Protein AF-A0A0G1N230-F1 (afdb_monomer)

Structure (mmCIF, N/CA/C/O backbone):
data_AF-A0A0G1N230-F1
#
_entry.id   AF-A0A0G1N230-F1
#
loop_
_atom_site.group_PDB
_atom_site.id
_atom_site.type_symbol
_atom_site.label_atom_id
_atom_site.label_alt_id
_atom_site.label_comp_id
_atom_site.label_asym_id
_atom_site.label_entity_id
_atom_site.label_seq_id
_atom_site.pdbx_PDB_ins_code
_atom_site.Cartn_x
_atom_site.Cartn_y
_atom_site.Cartn_z
_atom_site.occupancy
_atom_site.B_iso_or_equiv
_atom_site.auth_seq_id
_atom_site.auth_comp_id
_atom_site.auth_asym_id
_atom_site.auth_atom_id
_atom_site.pdbx_PDB_model_num
ATOM 1 N N . MET A 1 1 ? 18.240 16.281 0.373 1.00 45.97 1 MET A N 1
ATOM 2 C CA . MET A 1 1 ? 17.097 16.098 -0.535 1.00 45.97 1 MET A CA 1
ATOM 3 C C . MET A 1 1 ? 16.966 14.607 -0.710 1.00 45.97 1 MET A C 1
ATOM 5 O O . MET A 1 1 ? 17.907 14.016 -1.225 1.00 45.97 1 MET A O 1
ATOM 9 N N . SER A 1 2 ? 15.924 14.008 -0.139 1.00 57.50 2 SER A N 1
ATOM 10 C CA . SER A 1 2 ? 15.584 12.623 -0.450 1.00 57.50 2 SER A CA 1
ATOM 11 C C . SER A 1 2 ? 15.072 12.560 -1.887 1.00 57.50 2 SER A C 1
ATOM 13 O O . SER A 1 2 ? 14.514 13.534 -2.394 1.00 57.50 2 SER A O 1
ATOM 15 N N . THR A 1 3 ? 15.337 11.457 -2.575 1.00 79.00 3 THR A N 1
ATOM 16 C CA . THR A 1 3 ? 14.743 11.220 -3.898 1.00 79.00 3 THR A CA 1
ATOM 17 C C . THR A 1 3 ? 13.280 10.821 -3.735 1.00 79.00 3 THR A C 1
ATOM 19 O O . THR A 1 3 ? 12.911 10.209 -2.734 1.00 79.00 3 THR A O 1
ATOM 22 N N . LEU A 1 4 ? 12.442 11.079 -4.740 1.00 78.94 4 LEU A N 1
ATOM 23 C CA . LEU A 1 4 ? 11.033 10.674 -4.696 1.00 78.94 4 LEU A CA 1
ATOM 24 C C . LEU A 1 4 ? 10.862 9.159 -4.451 1.00 78.94 4 LEU A C 1
ATOM 26 O O . LEU A 1 4 ? 9.928 8.732 -3.783 1.00 78.94 4 LEU A O 1
ATOM 30 N N . LEU A 1 5 ? 11.805 8.328 -4.909 1.00 80.75 5 LEU A N 1
ATOM 31 C CA . LEU A 1 5 ? 11.820 6.894 -4.607 1.00 80.75 5 LEU A CA 1
ATOM 32 C C . LEU A 1 5 ? 12.062 6.599 -3.114 1.00 80.75 5 LEU A C 1
ATOM 34 O O . LEU A 1 5 ? 11.465 5.676 -2.561 1.00 80.75 5 LEU A O 1
ATOM 38 N N . GLU A 1 6 ? 12.927 7.367 -2.450 1.00 83.12 6 GLU A N 1
ATOM 39 C CA . GLU A 1 6 ? 13.131 7.265 -1.001 1.00 83.12 6 GLU A CA 1
ATOM 40 C C . GLU A 1 6 ? 11.878 7.693 -0.239 1.00 83.12 6 GLU A C 1
ATOM 42 O O . GLU A 1 6 ? 11.497 7.009 0.710 1.00 83.12 6 GLU A O 1
ATOM 47 N N . ASP A 1 7 ? 11.197 8.749 -0.687 1.00 83.12 7 ASP A N 1
ATOM 48 C CA . ASP A 1 7 ? 9.940 9.201 -0.084 1.00 83.12 7 ASP A CA 1
ATOM 49 C C . ASP A 1 7 ? 8.826 8.151 -0.253 1.00 83.12 7 ASP A C 1
ATOM 51 O O . ASP A 1 7 ? 8.078 7.885 0.688 1.00 83.12 7 ASP A O 1
ATOM 55 N N . ILE A 1 8 ? 8.756 7.477 -1.409 1.00 85.62 8 ILE A N 1
ATOM 56 C CA . ILE A 1 8 ? 7.857 6.333 -1.647 1.00 85.62 8 ILE A CA 1
ATOM 57 C C . ILE A 1 8 ? 8.157 5.200 -0.660 1.00 85.62 8 ILE A C 1
ATOM 59 O O . ILE A 1 8 ? 7.245 4.658 -0.033 1.00 85.62 8 ILE A O 1
ATOM 63 N N . ASN A 1 9 ? 9.432 4.841 -0.490 1.00 87.44 9 ASN A N 1
ATOM 64 C CA . ASN A 1 9 ? 9.824 3.796 0.454 1.00 87.44 9 ASN A CA 1
ATOM 65 C C . ASN A 1 9 ? 9.425 4.172 1.886 1.00 87.44 9 ASN A C 1
ATOM 67 O O . ASN A 1 9 ? 8.753 3.388 2.558 1.00 87.44 9 ASN A O 1
ATOM 71 N N . GLN A 1 10 ? 9.751 5.389 2.323 1.00 88.56 10 GLN A N 1
ATOM 72 C CA . GLN A 1 10 ? 9.415 5.881 3.659 1.00 88.56 10 GLN A CA 1
ATOM 73 C C . GLN A 1 10 ? 7.901 5.937 3.892 1.00 88.56 10 GLN A C 1
ATOM 75 O O . GLN A 1 10 ? 7.430 5.481 4.934 1.00 88.56 10 GLN A O 1
ATOM 80 N N . GLY A 1 11 ? 7.129 6.429 2.919 1.00 86.12 11 GLY A N 1
ATOM 81 C CA . GLY A 1 11 ? 5.667 6.452 2.982 1.00 86.12 11 GLY A CA 1
ATOM 82 C C . GLY A 1 11 ? 5.075 5.046 3.091 1.00 86.12 11 GLY A C 1
ATOM 83 O O . GLY A 1 11 ? 4.209 4.796 3.932 1.00 86.12 11 GLY A O 1
ATOM 84 N N . SER A 1 12 ? 5.598 4.095 2.309 1.00 88.94 12 SER A N 1
ATOM 85 C CA . SER A 1 12 ? 5.154 2.698 2.362 1.00 88.94 12 SER A CA 1
ATOM 86 C C . SER A 1 12 ? 5.458 2.025 3.707 1.00 88.94 12 SER A C 1
ATOM 88 O O . SER A 1 12 ? 4.638 1.271 4.224 1.00 88.94 12 SER A O 1
ATOM 90 N N . GLU A 1 13 ? 6.593 2.329 4.336 1.00 89.44 13 GLU A N 1
ATOM 91 C CA . GLU A 1 13 ? 6.922 1.805 5.665 1.00 89.44 13 GLU A CA 1
ATOM 92 C C . GLU A 1 13 ? 6.099 2.466 6.771 1.00 89.44 13 GLU A C 1
ATOM 94 O O . GLU A 1 13 ? 5.722 1.812 7.747 1.00 89.44 13 GLU A O 1
ATOM 99 N N . TRP A 1 14 ? 5.821 3.763 6.633 1.00 89.94 14 TRP A N 1
ATOM 100 C CA . TRP A 1 14 ? 5.011 4.503 7.589 1.00 89.94 14 TRP A CA 1
ATOM 101 C C . TRP A 1 14 ? 3.587 3.948 7.654 1.00 89.94 14 TRP A C 1
ATOM 103 O O . TRP A 1 14 ? 3.091 3.696 8.752 1.00 89.94 14 TRP A O 1
ATOM 113 N N . ILE A 1 15 ? 2.952 3.675 6.505 1.00 88.31 15 ILE A N 1
ATOM 114 C CA . ILE A 1 15 ? 1.575 3.163 6.498 1.00 88.31 15 ILE A CA 1
ATOM 115 C C . ILE A 1 15 ? 1.475 1.757 7.098 1.00 88.31 15 ILE A C 1
ATOM 117 O O . ILE A 1 15 ? 0.519 1.470 7.812 1.00 88.31 15 ILE A O 1
ATOM 121 N N . VAL A 1 16 ? 2.489 0.904 6.906 1.00 89.88 16 VAL A N 1
ATOM 122 C CA . VAL A 1 16 ? 2.551 -0.422 7.547 1.00 89.88 16 VAL A CA 1
ATOM 123 C C . VAL A 1 16 ? 2.555 -0.292 9.070 1.00 89.88 16 VAL A C 1
ATOM 125 O O . VAL A 1 16 ? 1.847 -1.031 9.753 1.00 89.88 16 VAL A O 1
ATOM 128 N N . LYS A 1 17 ? 3.312 0.668 9.614 1.00 88.31 17 LYS A N 1
ATOM 129 C CA . LYS A 1 17 ? 3.337 0.940 11.060 1.00 88.31 17 LYS A CA 1
ATOM 130 C C . LYS A 1 17 ? 2.004 1.505 11.548 1.00 88.31 17 LYS A C 1
ATOM 132 O O . LYS A 1 17 ? 1.489 1.027 12.551 1.00 88.31 17 LYS A O 1
ATOM 137 N N . ALA A 1 18 ? 1.424 2.455 10.815 1.00 86.81 18 ALA A N 1
ATOM 138 C CA . ALA A 1 18 ? 0.132 3.045 11.159 1.00 86.81 18 ALA A CA 1
ATOM 139 C C . ALA A 1 18 ? -0.992 1.993 11.188 1.00 86.81 18 ALA A C 1
ATOM 141 O O . ALA A 1 18 ? -1.804 1.974 12.106 1.00 86.81 18 ALA A O 1
ATOM 142 N N . PHE A 1 19 ? -1.018 1.063 10.229 1.00 87.19 19 PHE A N 1
ATOM 143 C CA . PHE A 1 19 ? -1.991 -0.033 10.225 1.00 87.19 19 PHE A CA 1
ATOM 144 C C . PHE A 1 19 ? -1.737 -1.040 11.349 1.00 87.19 19 PHE A C 1
ATOM 146 O O . PHE A 1 19 ? -2.695 -1.525 11.951 1.00 87.19 19 PHE A O 1
ATOM 153 N N . ALA A 1 20 ? -0.472 -1.306 11.694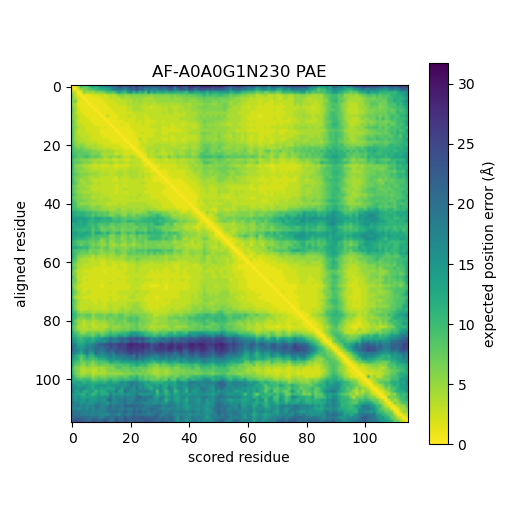 1.00 88.19 20 ALA A N 1
ATOM 154 C CA . ALA A 1 20 ? -0.140 -2.167 12.826 1.00 88.19 20 ALA A CA 1
ATOM 155 C C . ALA A 1 20 ? -0.686 -1.610 14.155 1.00 88.19 20 ALA A C 1
ATOM 157 O O . ALA A 1 20 ? -1.176 -2.382 14.978 1.00 88.19 20 ALA A O 1
ATOM 158 N N . GLU A 1 21 ? -0.677 -0.286 14.345 1.00 86.44 21 GLU A N 1
ATOM 159 C CA . GLU A 1 21 ? -1.311 0.375 15.501 1.00 86.44 21 GLU A CA 1
ATOM 160 C C . GLU A 1 21 ? -2.840 0.202 15.515 1.00 86.44 21 GLU A C 1
ATOM 162 O O . GLU A 1 21 ? -3.451 0.121 16.580 1.00 86.44 21 GLU A O 1
ATOM 167 N N . LEU A 1 22 ? -3.454 0.058 14.338 1.00 81.69 22 LEU A N 1
ATOM 168 C CA . LEU A 1 22 ? -4.877 -0.246 14.158 1.00 81.69 22 LEU A CA 1
ATOM 169 C C . LEU A 1 22 ? -5.189 -1.756 14.230 1.00 81.69 22 LEU A C 1
ATOM 171 O O . LEU A 1 22 ? -6.310 -2.163 13.929 1.00 81.69 22 LEU A O 1
ATOM 175 N N . ASN A 1 23 ? -4.226 -2.600 14.630 1.00 84.62 23 ASN A N 1
ATOM 176 C CA . ASN A 1 23 ? -4.306 -4.071 14.612 1.00 84.62 23 ASN A CA 1
ATOM 177 C C . ASN A 1 23 ? -4.582 -4.681 13.222 1.00 84.62 23 ASN A C 1
ATOM 179 O O . ASN A 1 23 ? -5.051 -5.817 13.120 1.00 84.62 23 ASN A O 1
ATOM 183 N N . LYS A 1 24 ? -4.267 -3.955 12.145 1.00 85.25 24 LYS A N 1
ATOM 184 C CA . LYS A 1 24 ? -4.346 -4.433 10.760 1.00 85.25 24 LYS A CA 1
ATOM 185 C C . LYS A 1 24 ? -2.938 -4.743 10.252 1.00 85.25 24 LYS A C 1
ATOM 187 O O . LYS A 1 24 ? -2.010 -3.964 10.448 1.00 85.25 24 LYS A O 1
ATOM 192 N N . SER A 1 25 ? -2.751 -5.895 9.612 1.00 84.44 25 SER A N 1
ATOM 193 C CA . SER A 1 25 ? -1.437 -6.291 9.091 1.00 84.44 25 SER A CA 1
ATOM 194 C C . SER A 1 25 ? -1.340 -6.005 7.597 1.00 84.44 25 SER A C 1
ATOM 196 O O . SER A 1 25 ? -2.163 -6.473 6.815 1.00 84.44 25 SER A O 1
ATOM 198 N N . LEU A 1 26 ? -0.321 -5.237 7.217 1.00 89.12 26 LEU A N 1
ATOM 199 C CA . LEU A 1 26 ? 0.022 -4.924 5.835 1.00 89.12 26 LEU A CA 1
ATOM 200 C C . LEU A 1 26 ? 1.352 -5.610 5.488 1.00 89.12 26 LEU A C 1
ATOM 202 O O . LEU A 1 26 ? 2.418 -5.144 5.882 1.00 89.12 26 LEU A O 1
ATOM 206 N N . ASP A 1 27 ? 1.303 -6.709 4.737 1.00 89.81 27 ASP A N 1
ATOM 207 C CA . ASP A 1 27 ? 2.451 -7.585 4.441 1.00 89.81 27 ASP A CA 1
ATOM 208 C C . ASP A 1 27 ? 2.986 -7.470 3.000 1.00 89.81 27 ASP A C 1
ATOM 210 O O . ASP A 1 27 ? 3.923 -8.171 2.619 1.00 89.81 27 ASP A O 1
ATOM 214 N N . TYR A 1 28 ? 2.440 -6.544 2.210 1.00 89.56 28 TYR A N 1
ATOM 215 C CA . TYR A 1 28 ? 2.708 -6.360 0.782 1.00 89.56 28 TYR A CA 1
ATOM 216 C C . TYR A 1 28 ? 2.226 -7.541 -0.073 1.00 89.56 28 TYR A C 1
ATOM 218 O O . TYR A 1 28 ? 2.745 -7.760 -1.170 1.00 89.56 28 TYR A O 1
ATOM 226 N N . SER A 1 29 ? 1.236 -8.303 0.397 1.00 89.50 29 SER A N 1
ATOM 227 C CA . SER A 1 29 ? 0.453 -9.221 -0.436 1.00 89.50 29 SER A CA 1
ATOM 228 C C . SER A 1 29 ? -0.656 -8.474 -1.184 1.00 89.50 29 SER A C 1
ATOM 230 O O . SER A 1 29 ? -1.073 -7.388 -0.786 1.00 89.50 29 SER A O 1
ATOM 232 N N . LEU A 1 30 ? -1.196 -9.051 -2.258 1.00 86.00 30 LEU A N 1
ATOM 233 C CA . LEU A 1 30 ? -2.377 -8.470 -2.912 1.00 86.00 30 LEU A CA 1
ATOM 234 C C . LEU A 1 30 ? -3.614 -8.480 -1.998 1.00 86.00 30 LEU A C 1
ATOM 236 O O . LEU A 1 30 ? -4.450 -7.587 -2.108 1.00 86.00 30 LEU A O 1
ATOM 240 N N . ASP A 1 31 ? -3.699 -9.436 -1.071 1.00 86.81 31 ASP A N 1
ATOM 241 C CA . ASP A 1 31 ? -4.794 -9.526 -0.103 1.00 86.81 31 ASP A CA 1
ATOM 242 C C . ASP A 1 31 ? -4.770 -8.355 0.889 1.00 86.81 31 ASP A C 1
ATOM 244 O O . ASP A 1 31 ? -5.821 -7.821 1.236 1.00 86.81 31 ASP A O 1
ATOM 248 N N . SER A 1 32 ? -3.582 -7.863 1.261 1.00 88.00 32 SER A N 1
ATOM 249 C CA . SER A 1 32 ? -3.438 -6.675 2.118 1.00 88.00 32 SER A CA 1
ATOM 250 C C . SER A 1 32 ? -4.044 -5.398 1.521 1.00 88.00 32 SER A C 1
ATOM 252 O O . SER A 1 32 ? -4.430 -4.491 2.258 1.00 88.00 32 SER A O 1
ATOM 254 N N . LEU A 1 33 ? -4.215 -5.331 0.194 1.00 86.75 33 LEU A N 1
ATOM 255 C CA . LEU A 1 33 ? -4.895 -4.206 -0.456 1.00 86.75 33 LEU A CA 1
ATOM 256 C C . LEU A 1 33 ? -6.388 -4.153 -0.100 1.00 86.75 33 LEU A C 1
ATOM 258 O O . LEU A 1 33 ? -6.973 -3.073 -0.102 1.00 86.75 33 LEU A O 1
ATOM 262 N N . GLN A 1 34 ? -7.002 -5.289 0.252 1.00 86.75 34 GLN A N 1
ATOM 263 C CA . GLN A 1 34 ? -8.385 -5.321 0.735 1.00 86.75 34 GLN A CA 1
ATOM 264 C C . GLN A 1 34 ? -8.522 -4.626 2.092 1.00 86.75 34 GLN A C 1
ATOM 266 O O . GLN A 1 34 ? -9.542 -3.997 2.357 1.00 86.75 34 GLN A O 1
ATOM 271 N N . GLU A 1 35 ? -7.502 -4.704 2.950 1.00 87.69 35 GLU A N 1
ATOM 272 C CA . GLU A 1 35 ? -7.503 -4.008 4.241 1.00 87.69 35 GLU A CA 1
ATOM 273 C C . GLU A 1 35 ? -7.425 -2.489 4.068 1.00 87.69 35 GLU A C 1
ATOM 275 O O . GLU A 1 35 ? -8.016 -1.749 4.854 1.00 87.69 35 GLU A O 1
ATOM 280 N N . ILE A 1 36 ? -6.753 -2.024 3.011 1.00 86.94 36 ILE A N 1
ATOM 281 C CA . ILE A 1 36 ? -6.730 -0.609 2.626 1.00 86.94 36 ILE A CA 1
ATOM 282 C C . ILE A 1 36 ? -8.108 -0.162 2.126 1.00 86.94 36 ILE A C 1
ATOM 284 O O . ILE A 1 36 ? -8.572 0.899 2.532 1.00 86.94 36 ILE A O 1
ATOM 288 N N . ASP A 1 37 ? -8.781 -0.965 1.296 1.00 84.50 37 ASP A N 1
ATOM 289 C CA . ASP A 1 37 ? -10.142 -0.657 0.824 1.00 84.50 37 ASP A CA 1
ATOM 290 C C . ASP A 1 37 ? -11.119 -0.549 2.011 1.00 84.50 37 ASP A C 1
ATOM 292 O O . ASP A 1 37 ? -11.802 0.460 2.165 1.00 84.50 37 ASP A O 1
ATOM 296 N N . LYS A 1 38 ? -11.080 -1.515 2.944 1.00 85.44 38 LYS A N 1
ATOM 297 C CA . LYS A 1 38 ? -11.877 -1.473 4.186 1.00 85.44 38 LYS A CA 1
ATOM 298 C C . LYS A 1 38 ? -11.553 -0.263 5.057 1.00 85.44 38 LYS A C 1
ATOM 300 O O . LYS A 1 38 ? -12.444 0.306 5.674 1.00 85.44 38 LYS A O 1
ATOM 305 N N . PHE A 1 39 ? -10.279 0.115 5.148 1.00 85.94 39 PHE A N 1
ATOM 306 C CA . PHE A 1 39 ? -9.871 1.304 5.893 1.00 85.94 39 PHE A CA 1
ATOM 307 C C . PHE A 1 39 ? -10.503 2.570 5.308 1.00 85.94 39 PHE A C 1
ATOM 309 O O . PHE A 1 39 ? -10.974 3.406 6.071 1.00 85.94 39 PHE A O 1
ATOM 316 N N . PHE A 1 40 ? -10.582 2.699 3.981 1.00 83.56 40 PHE A N 1
ATOM 317 C CA . PHE A 1 40 ? -11.296 3.819 3.371 1.00 83.56 40 PHE A CA 1
ATOM 318 C C . PHE A 1 40 ? -12.797 3.788 3.668 1.00 83.56 40 PHE A C 1
ATOM 320 O O . PHE A 1 40 ? -13.342 4.832 4.001 1.00 83.56 40 PHE A O 1
ATOM 327 N N . ASP A 1 41 ? -13.452 2.626 3.643 1.00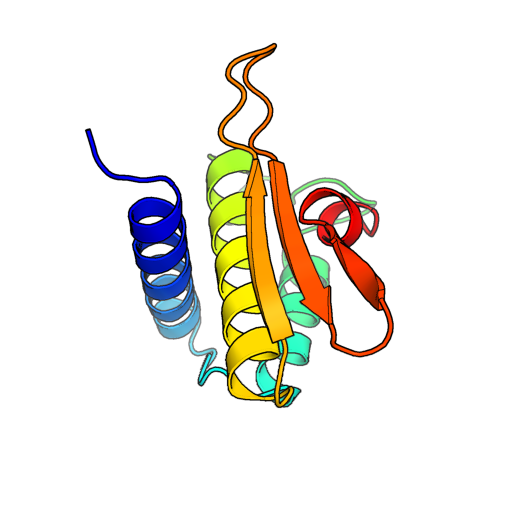 83.38 41 ASP A N 1
ATOM 328 C CA . ASP A 1 41 ? -14.870 2.514 4.029 1.00 83.38 41 ASP A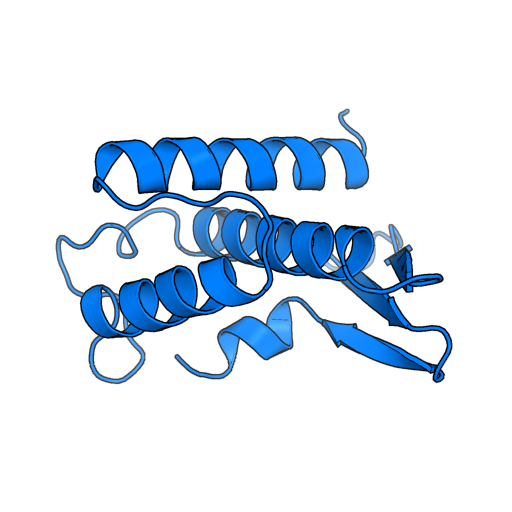 CA 1
ATOM 329 C C . ASP A 1 41 ? -15.114 2.881 5.512 1.00 83.38 41 ASP A C 1
ATOM 331 O O . ASP A 1 41 ? -16.165 3.404 5.895 1.00 83.38 41 ASP A O 1
ATOM 335 N N . GLU A 1 42 ? -14.139 2.602 6.378 1.00 84.31 42 GLU A N 1
ATOM 336 C CA . GLU A 1 42 ? -14.193 2.934 7.802 1.00 84.31 42 GLU A CA 1
ATOM 337 C C . GLU A 1 42 ? -13.900 4.412 8.074 1.00 84.31 42 GLU A C 1
ATOM 339 O O . GLU A 1 42 ? -14.512 4.983 8.976 1.00 84.31 42 GLU A O 1
ATOM 344 N N . GLU A 1 43 ? -13.004 5.035 7.313 1.00 81.81 43 GLU A N 1
ATOM 345 C CA . GLU A 1 43 ? -12.481 6.382 7.571 1.00 81.81 43 GLU A CA 1
ATOM 346 C C . GLU A 1 43 ? -13.044 7.464 6.648 1.00 81.81 43 GLU A C 1
ATOM 348 O O . GLU A 1 43 ? -12.855 8.653 6.909 1.00 81.81 43 GLU A O 1
ATOM 353 N N . ALA A 1 44 ? -13.759 7.081 5.593 1.00 80.31 44 ALA A N 1
ATOM 354 C CA . ALA A 1 44 ? -14.481 7.984 4.716 1.00 80.31 44 ALA A CA 1
ATOM 355 C C . ALA A 1 44 ? -15.987 7.712 4.788 1.00 80.31 44 ALA A C 1
ATOM 357 O O . ALA A 1 44 ? -16.452 6.577 4.814 1.00 80.31 44 ALA A O 1
ATOM 358 N N . GLU A 1 45 ? -16.772 8.779 4.820 1.00 79.06 45 GLU A N 1
ATOM 359 C CA . GLU A 1 45 ? -18.225 8.732 4.753 1.00 79.06 45 GLU A CA 1
ATOM 360 C C . GLU A 1 45 ? -18.681 9.700 3.661 1.00 79.06 45 GLU A C 1
ATOM 362 O O . GLU A 1 45 ? -18.348 10.883 3.686 1.00 79.06 45 GLU A O 1
ATOM 367 N N . ASN A 1 46 ? -19.417 9.193 2.665 1.00 74.75 46 ASN A N 1
ATOM 368 C CA . ASN A 1 46 ? -19.850 9.960 1.486 1.00 74.75 46 ASN A CA 1
ATOM 369 C C . ASN A 1 46 ? -18.701 10.668 0.742 1.00 74.75 46 ASN A C 1
ATOM 371 O O . ASN A 1 46 ? -18.853 11.808 0.299 1.00 74.75 46 ASN A O 1
ATOM 375 N N . GLY A 1 47 ? -17.547 10.007 0.639 1.00 69.31 47 GLY A N 1
ATOM 376 C CA . GLY A 1 47 ? -16.389 10.547 -0.072 1.00 69.31 47 GLY A CA 1
ATOM 377 C C . GLY A 1 47 ? -15.599 11.614 0.670 1.00 69.31 47 GLY A C 1
ATOM 378 O O . GLY A 1 47 ? -14.675 12.213 0.122 1.00 69.31 47 GLY A O 1
ATOM 379 N N . GLN A 1 48 ? -15.944 11.863 1.932 1.00 76.25 48 GLN A N 1
ATOM 380 C CA . GLN A 1 48 ? -15.223 12.790 2.790 1.00 76.25 48 GLN A CA 1
ATOM 381 C C . GLN A 1 48 ? -14.625 12.043 3.979 1.00 76.25 48 GLN A C 1
ATOM 383 O O . GLN A 1 48 ? -15.271 11.139 4.511 1.00 76.25 48 GLN A O 1
ATOM 388 N N . PRO A 1 49 ? -13.412 12.407 4.428 1.00 79.94 49 PRO A N 1
ATOM 389 C CA . PRO A 1 49 ? -12.878 11.908 5.686 1.00 79.94 49 PRO A CA 1
ATOM 390 C C . PRO A 1 49 ? -13.875 12.121 6.827 1.00 79.94 49 PRO A C 1
ATOM 392 O O . PRO A 1 49 ? -14.430 13.214 6.973 1.00 79.94 49 PRO A O 1
ATOM 395 N N . LYS A 1 50 ? -14.088 11.098 7.655 1.00 82.69 50 LYS A N 1
ATOM 396 C CA . LYS A 1 50 ? -14.896 11.228 8.870 1.00 82.69 50 LYS A CA 1
ATOM 397 C C . LYS A 1 50 ? -14.265 12.254 9.809 1.00 82.69 50 LYS A C 1
ATOM 399 O O . LYS A 1 50 ? -13.048 12.271 9.997 1.00 82.69 50 LYS A O 1
ATOM 404 N N . SER A 1 51 ? -15.092 13.095 10.428 1.00 74.44 51 SER A N 1
ATOM 405 C CA . SER A 1 51 ? -14.599 14.070 11.408 1.00 74.44 51 SER A CA 1
ATOM 406 C C . SER A 1 51 ? -14.103 13.359 12.670 1.00 74.44 51 SER A C 1
ATOM 408 O O . SER A 1 51 ? -14.756 12.440 13.167 1.00 74.44 51 SER A O 1
ATOM 410 N N . GLY A 1 52 ? -12.927 13.747 13.162 1.00 76.75 52 GLY A N 1
ATOM 411 C CA . GLY A 1 52 ? -12.185 13.034 14.203 1.00 76.75 52 GLY A CA 1
ATOM 412 C C . GLY A 1 52 ? -11.489 11.748 13.737 1.00 76.75 52 GLY A C 1
ATOM 413 O O . GLY A 1 52 ? -10.865 11.078 14.561 1.00 76.75 52 GLY A O 1
ATOM 414 N N . GLY A 1 53 ? -11.595 11.386 12.454 1.00 76.19 53 GLY A N 1
ATOM 415 C CA . GLY A 1 53 ? -10.960 10.203 11.880 1.00 76.19 53 GLY A CA 1
ATOM 416 C C . GLY A 1 53 ? -9.463 10.384 11.627 1.00 76.19 53 GLY A C 1
ATOM 417 O O . GLY A 1 53 ? -8.927 11.494 11.557 1.00 76.19 53 GLY A O 1
ATOM 418 N N . VAL A 1 54 ? -8.774 9.270 11.407 1.00 77.88 54 VAL A N 1
ATOM 419 C CA . VAL A 1 54 ? -7.382 9.227 10.962 1.00 77.88 54 VAL A CA 1
ATOM 420 C C . VAL A 1 54 ? -7.214 10.010 9.660 1.00 77.88 54 VAL A C 1
ATOM 422 O O . VAL A 1 54 ? -6.192 10.664 9.495 1.00 77.88 54 VAL A O 1
ATOM 425 N N . LEU A 1 55 ? -8.179 10.016 8.740 1.00 79.19 55 LEU A N 1
ATOM 426 C CA . LEU A 1 55 ? -8.048 10.758 7.475 1.00 79.19 55 LEU A CA 1
ATOM 427 C C . LEU A 1 55 ? -8.306 12.277 7.577 1.00 79.19 55 LEU A C 1
ATOM 429 O O . LEU A 1 55 ? -7.996 12.993 6.626 1.00 79.19 55 LEU A O 1
ATOM 433 N N . GL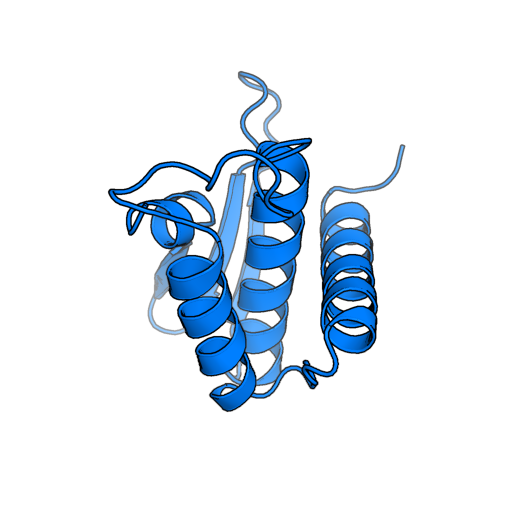U A 1 56 ? -8.809 12.793 8.707 1.00 79.00 56 GLU A N 1
ATOM 434 C CA . GLU A 1 56 ? -9.181 14.213 8.858 1.00 79.00 56 GLU A CA 1
ATOM 435 C C . GLU A 1 56 ? -7.972 15.160 8.748 1.00 79.00 56 GLU A C 1
ATOM 437 O O . GLU A 1 56 ? -8.048 16.224 8.132 1.00 79.00 56 GLU A O 1
ATOM 442 N N . GLN A 1 57 ? -6.825 14.769 9.310 1.00 78.75 57 GLN A N 1
ATOM 443 C CA . GLN A 1 57 ? -5.597 15.568 9.277 1.00 78.75 57 GLN A CA 1
ATOM 444 C C . GLN A 1 57 ? -4.532 14.928 8.392 1.00 78.75 57 GLN A C 1
ATOM 446 O O . GLN A 1 57 ? -4.273 13.729 8.481 1.00 78.75 57 GLN A O 1
ATOM 451 N N . GLY A 1 58 ? -3.843 15.737 7.583 1.00 79.06 58 GLY A N 1
ATOM 452 C CA . GLY A 1 58 ? -2.734 15.252 6.754 1.00 79.06 58 GLY A CA 1
ATOM 453 C C . GLY A 1 58 ? -3.171 14.299 5.638 1.00 79.06 58 GLY A C 1
ATOM 454 O O . GLY A 1 58 ? -2.401 13.415 5.262 1.00 79.06 58 GLY A O 1
ATOM 455 N N . LEU A 1 59 ? -4.394 14.476 5.117 1.00 79.88 59 LEU A N 1
ATOM 456 C CA . LEU A 1 59 ? -4.994 13.641 4.073 1.00 79.88 59 LEU A CA 1
ATOM 457 C C . LEU A 1 59 ? -4.034 13.399 2.899 1.00 79.88 59 LEU A C 1
ATOM 459 O O . LEU A 1 59 ? -3.801 12.255 2.533 1.00 79.88 59 LEU A O 1
ATOM 463 N N . GLY A 1 60 ? -3.405 14.452 2.366 1.00 79.69 60 GLY A N 1
ATOM 464 C CA . GLY A 1 60 ? -2.471 14.335 1.240 1.00 79.69 60 GLY A CA 1
ATOM 465 C C . GLY A 1 60 ? -1.291 13.395 1.516 1.00 79.69 60 GLY A C 1
ATOM 466 O O . GLY A 1 60 ? -1.024 12.491 0.729 1.00 79.69 60 GLY A O 1
ATOM 467 N N . SER A 1 61 ? -0.618 13.549 2.660 1.00 82.31 61 SER A N 1
ATOM 468 C CA . SER A 1 61 ? 0.527 12.707 3.039 1.00 82.31 61 SER A CA 1
ATOM 469 C C . SER A 1 61 ? 0.121 11.259 3.341 1.00 82.31 61 SER A C 1
ATOM 471 O O . SER A 1 61 ? 0.873 10.328 3.045 1.00 82.31 61 SER A O 1
ATOM 473 N N . LYS A 1 62 ? -1.082 11.052 3.891 1.00 86.38 62 LYS A N 1
ATOM 474 C CA . LYS A 1 62 ? -1.647 9.717 4.142 1.00 86.38 62 LYS A CA 1
ATOM 475 C C . LYS A 1 62 ? -2.014 9.017 2.838 1.00 86.38 62 LYS A C 1
ATOM 477 O O . LYS A 1 62 ? -1.610 7.878 2.634 1.00 86.38 62 LYS A O 1
ATOM 482 N N . LEU A 1 63 ? -2.685 9.718 1.924 1.00 83.75 63 LEU A N 1
ATOM 483 C CA . LEU A 1 63 ? -2.996 9.216 0.585 1.00 83.75 63 LEU A CA 1
ATOM 484 C C . LEU A 1 63 ? -1.729 8.908 -0.216 1.00 83.75 63 LEU A C 1
ATOM 486 O O . LEU A 1 63 ? -1.674 7.884 -0.891 1.00 83.75 63 LEU A O 1
ATOM 490 N N . PHE A 1 64 ? -0.694 9.743 -0.100 1.00 84.25 64 PHE A N 1
ATOM 491 C CA . PHE A 1 64 ? 0.618 9.463 -0.683 1.00 84.25 64 PHE A CA 1
ATOM 492 C C . PHE A 1 64 ? 1.221 8.171 -0.129 1.00 84.25 64 PHE A C 1
ATOM 494 O O . PHE A 1 64 ? 1.614 7.298 -0.895 1.00 84.25 64 PHE A O 1
ATOM 501 N N . SER A 1 65 ? 1.221 8.002 1.193 1.00 87.75 65 SER A N 1
ATOM 502 C CA . SER A 1 65 ? 1.755 6.799 1.843 1.00 87.75 65 SER A CA 1
ATOM 503 C C . SER A 1 65 ? 0.990 5.530 1.445 1.00 87.75 65 SER A C 1
ATOM 505 O O . SER A 1 65 ? 1.599 4.494 1.176 1.00 87.75 65 SER A O 1
ATOM 507 N N . ILE A 1 66 ? -0.341 5.618 1.335 1.00 88.69 66 ILE A N 1
ATOM 508 C CA . ILE A 1 66 ? -1.193 4.527 0.845 1.00 88.69 66 ILE A CA 1
ATOM 509 C C . ILE A 1 66 ? -0.870 4.210 -0.622 1.00 88.69 66 ILE A C 1
ATOM 511 O O . ILE A 1 66 ? -0.625 3.053 -0.958 1.00 88.69 66 ILE A O 1
ATOM 515 N N . GLY A 1 67 ? -0.806 5.219 -1.494 1.00 86.06 67 GLY A N 1
ATOM 516 C CA . GLY A 1 67 ? -0.457 5.039 -2.906 1.00 86.06 67 GLY A CA 1
ATOM 517 C C . GLY A 1 67 ? 0.932 4.426 -3.105 1.00 86.06 67 GLY A C 1
ATOM 518 O O . GLY A 1 67 ? 1.101 3.512 -3.916 1.00 86.06 67 GLY A O 1
ATOM 519 N N . ALA A 1 68 ? 1.911 4.864 -2.312 1.00 88.75 68 ALA A N 1
ATOM 520 C CA . ALA A 1 68 ? 3.256 4.306 -2.285 1.00 88.75 68 ALA A CA 1
ATOM 521 C C . ALA A 1 68 ? 3.257 2.821 -1.902 1.00 88.75 68 ALA A C 1
ATOM 523 O O . ALA A 1 68 ? 3.894 2.007 -2.575 1.00 88.75 68 ALA A O 1
ATOM 524 N N . TYR A 1 69 ? 2.494 2.441 -0.877 1.00 90.75 69 TYR A N 1
ATOM 525 C CA . TYR A 1 69 ? 2.345 1.045 -0.480 1.00 90.75 69 TYR A CA 1
ATOM 526 C C . TYR A 1 69 ? 1.658 0.186 -1.544 1.00 90.75 69 TYR A C 1
ATOM 528 O O . TYR A 1 69 ? 2.134 -0.912 -1.848 1.00 90.75 69 TYR A O 1
ATOM 536 N N . VAL A 1 70 ? 0.570 0.678 -2.145 1.00 89.44 70 VAL A N 1
ATOM 537 C CA . VAL A 1 70 ? -0.139 -0.021 -3.227 1.00 89.44 70 VAL A CA 1
ATOM 538 C C . VAL A 1 70 ? 0.821 -0.287 -4.384 1.00 89.44 70 VAL A C 1
ATOM 540 O O . VAL A 1 70 ? 0.936 -1.421 -4.845 1.00 89.44 70 VAL A O 1
ATOM 543 N N . GLY A 1 71 ? 1.569 0.726 -4.825 1.00 88.19 71 GLY A N 1
ATOM 544 C CA . GLY A 1 71 ? 2.508 0.542 -5.925 1.00 88.19 71 GLY A CA 1
ATOM 545 C C . GLY A 1 71 ? 3.681 -0.380 -5.582 1.00 88.19 71 GLY A C 1
ATOM 546 O O . GLY A 1 71 ? 4.040 -1.226 -6.401 1.00 88.19 71 GLY A O 1
ATOM 547 N N . GLN A 1 72 ? 4.206 -0.320 -4.353 1.00 90.00 72 GLN A N 1
ATOM 548 C CA . GLN A 1 72 ? 5.228 -1.266 -3.886 1.00 90.00 72 GLN A CA 1
ATOM 549 C C . GLN A 1 72 ? 4.713 -2.706 -3.851 1.00 90.00 72 GLN A C 1
ATOM 551 O O . GLN A 1 72 ? 5.417 -3.635 -4.248 1.00 90.00 72 GLN A O 1
ATOM 556 N N . THR A 1 73 ? 3.473 -2.900 -3.408 1.00 90.62 73 THR A N 1
ATOM 557 C CA . THR A 1 73 ? 2.800 -4.204 -3.409 1.00 90.62 73 THR A CA 1
ATOM 558 C C . THR A 1 73 ? 2.669 -4.735 -4.832 1.00 90.62 73 THR A C 1
ATOM 560 O O . THR A 1 73 ? 3.013 -5.887 -5.100 1.00 90.62 73 THR A O 1
ATOM 563 N N . LEU A 1 74 ? 2.243 -3.894 -5.775 1.00 88.19 74 LEU A N 1
ATOM 564 C CA . LEU A 1 74 ? 2.122 -4.275 -7.180 1.00 88.19 74 LEU A CA 1
ATOM 565 C C . LEU A 1 74 ? 3.476 -4.661 -7.776 1.00 88.19 74 LEU A C 1
ATOM 567 O O . LEU A 1 74 ? 3.572 -5.718 -8.389 1.00 88.19 74 LEU A O 1
ATOM 571 N N . ILE A 1 75 ? 4.527 -3.876 -7.532 1.00 89.31 75 ILE A N 1
ATOM 572 C CA . ILE A 1 75 ? 5.872 -4.165 -8.046 1.00 89.31 75 ILE A CA 1
ATOM 573 C C . ILE A 1 75 ? 6.427 -5.485 -7.516 1.00 89.31 75 ILE A C 1
ATOM 575 O O . ILE A 1 75 ? 7.028 -6.247 -8.273 1.00 89.31 75 ILE A O 1
ATOM 579 N N . LYS A 1 76 ? 6.181 -5.798 -6.241 1.00 89.69 76 LYS A N 1
ATOM 580 C CA . LYS A 1 76 ? 6.597 -7.069 -5.635 1.00 89.69 76 LYS A CA 1
ATOM 581 C C . LYS A 1 76 ? 5.841 -8.276 -6.197 1.00 89.69 76 LYS A C 1
ATOM 583 O O . LYS A 1 76 ? 6.431 -9.345 -6.325 1.00 89.69 76 LYS A O 1
ATOM 588 N N . ASN A 1 77 ? 4.560 -8.117 -6.532 1.00 88.31 77 ASN A N 1
ATOM 589 C CA . ASN A 1 77 ? 3.688 -9.232 -6.922 1.00 88.31 77 ASN A CA 1
ATOM 590 C C . ASN A 1 77 ? 3.482 -9.371 -8.442 1.00 88.31 77 ASN A C 1
ATOM 592 O O . ASN A 1 77 ? 2.985 -10.399 -8.897 1.00 88.31 77 ASN A O 1
ATOM 596 N N . CYS A 1 78 ? 3.865 -8.373 -9.244 1.00 85.44 78 CYS A N 1
ATOM 597 C CA . CYS A 1 78 ? 3.727 -8.381 -10.700 1.00 85.44 78 CYS A CA 1
ATOM 598 C C . CYS A 1 78 ? 5.108 -8.414 -11.383 1.00 85.44 78 CYS A C 1
ATOM 600 O O . CYS A 1 78 ? 5.778 -7.391 -11.508 1.00 85.44 78 CYS A O 1
ATOM 602 N N . PRO A 1 79 ? 5.563 -9.570 -11.895 1.00 85.25 79 PRO A N 1
ATOM 603 C CA . PRO A 1 79 ? 6.861 -9.661 -12.555 1.00 85.25 79 PRO A CA 1
ATOM 604 C C . PRO A 1 79 ? 6.992 -8.726 -13.767 1.00 85.25 79 PRO A C 1
ATOM 606 O O . PRO A 1 79 ? 6.214 -8.790 -14.722 1.00 85.25 79 PRO A O 1
ATOM 609 N N . GLY A 1 80 ? 8.037 -7.896 -13.762 1.00 82.31 80 GLY A N 1
ATOM 610 C CA . GLY A 1 80 ? 8.316 -6.943 -14.837 1.00 82.31 80 GLY A CA 1
ATOM 611 C C . GLY A 1 80 ? 7.489 -5.661 -14.777 1.00 82.31 80 GLY A C 1
ATOM 612 O O . GLY A 1 80 ? 7.382 -4.987 -15.799 1.00 82.31 80 GLY A O 1
ATOM 613 N N . SER A 1 81 ? 6.883 -5.342 -13.630 1.00 86.31 81 SER A N 1
ATOM 614 C CA . SER A 1 81 ? 6.471 -3.969 -13.344 1.00 86.31 81 SER A CA 1
ATOM 615 C C . SER A 1 81 ? 7.589 -3.157 -12.703 1.00 86.31 81 SER A C 1
ATOM 617 O O . SER A 1 81 ? 8.399 -3.694 -11.950 1.00 86.31 81 SER A O 1
ATOM 619 N N . GLU A 1 82 ? 7.593 -1.862 -12.987 1.00 87.44 82 GLU A N 1
ATOM 620 C CA . GLU A 1 82 ? 8.590 -0.906 -12.515 1.00 87.44 82 GLU A CA 1
ATOM 621 C C . GLU A 1 82 ? 7.931 0.426 -12.149 1.00 87.44 82 GLU A C 1
ATOM 623 O O . GLU A 1 82 ? 6.849 0.763 -12.645 1.00 87.44 82 GLU A O 1
ATOM 628 N N . TRP A 1 83 ? 8.583 1.179 -11.265 1.00 85.44 83 TRP A N 1
ATOM 629 C CA . TRP A 1 83 ? 8.215 2.564 -11.004 1.00 85.44 83 TRP A CA 1
ATOM 630 C C . TRP A 1 83 ? 8.610 3.421 -12.206 1.00 85.44 83 TRP A C 1
ATOM 632 O O . TRP A 1 83 ? 9.780 3.470 -12.577 1.00 85.44 83 TRP A O 1
ATOM 642 N N . GLU A 1 84 ? 7.646 4.128 -12.785 1.00 83.44 84 GLU A N 1
ATOM 643 C CA . GLU A 1 84 ? 7.908 5.230 -13.704 1.00 83.44 84 GLU A CA 1
ATOM 644 C C . GLU A 1 84 ? 7.650 6.523 -12.922 1.00 83.44 84 GLU A C 1
ATOM 646 O O . GLU A 1 84 ? 6.533 6.814 -12.491 1.00 83.44 84 GLU A O 1
ATOM 651 N N . ILE A 1 85 ? 8.731 7.2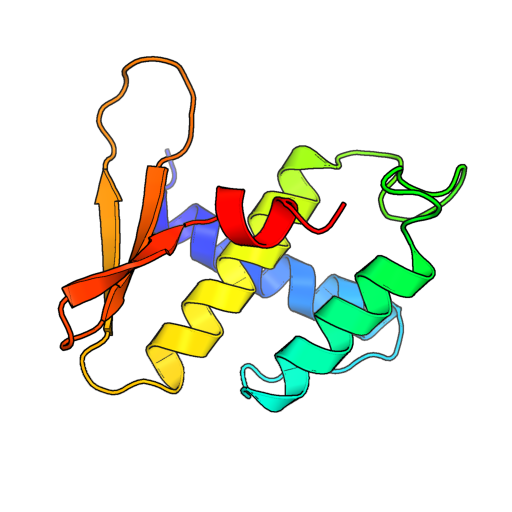45 -12.638 1.00 77.50 85 ILE A N 1
ATOM 652 C CA . ILE A 1 85 ? 8.718 8.462 -11.832 1.00 77.50 85 ILE A CA 1
ATOM 653 C C . ILE A 1 85 ? 9.143 9.599 -12.748 1.00 77.50 85 ILE A C 1
ATOM 655 O O . ILE A 1 85 ? 10.265 9.596 -13.255 1.00 77.50 85 ILE A O 1
ATOM 659 N N . ASN A 1 86 ? 8.249 10.561 -12.966 1.00 68.12 86 ASN A N 1
ATOM 660 C CA . ASN A 1 86 ? 8.571 11.766 -13.718 1.00 68.12 86 ASN A CA 1
ATOM 661 C C . ASN A 1 86 ? 8.816 12.905 -12.734 1.00 68.12 86 ASN A C 1
ATOM 663 O O . ASN A 1 86 ? 7.883 13.571 -12.296 1.00 68.12 86 ASN A O 1
ATOM 667 N N . ASP A 1 87 ? 10.089 13.137 -12.427 1.00 59.81 87 ASP A N 1
ATOM 668 C CA . ASP A 1 87 ? 10.566 14.229 -11.567 1.00 59.81 87 ASP A CA 1
ATOM 669 C C . ASP A 1 87 ? 10.626 15.578 -12.315 1.00 59.81 87 ASP A C 1
ATOM 671 O O . ASP A 1 87 ? 11.483 16.427 -12.082 1.00 59.81 87 ASP A O 1
ATOM 675 N N . ILE A 1 88 ? 9.760 15.762 -13.317 1.00 52.38 88 ILE A N 1
ATOM 676 C CA . ILE A 1 88 ? 9.740 16.992 -14.106 1.00 52.38 88 ILE A CA 1
ATOM 677 C C . ILE A 1 88 ? 8.972 18.023 -13.279 1.00 52.38 88 ILE A C 1
ATOM 679 O O . ILE A 1 88 ? 7.743 17.997 -13.234 1.00 52.38 88 ILE A O 1
ATOM 683 N N . GLU A 1 89 ? 9.730 18.896 -12.609 1.00 49.66 89 GLU A N 1
ATOM 684 C CA . GLU A 1 89 ? 9.316 19.998 -11.728 1.00 49.66 89 GLU A CA 1
ATOM 685 C C . GLU A 1 89 ? 8.444 21.069 -12.415 1.00 49.66 89 GLU A C 1
ATOM 687 O O . GLU A 1 89 ? 8.730 22.267 -12.404 1.00 49.66 89 GLU A O 1
ATOM 692 N N . THR A 1 90 ? 7.331 20.681 -13.016 1.00 43.25 90 THR A N 1
ATOM 693 C CA . THR A 1 90 ? 6.327 21.631 -13.478 1.00 43.25 90 THR A CA 1
ATOM 694 C C . THR A 1 90 ? 5.034 21.355 -12.741 1.00 43.25 90 THR A C 1
ATOM 696 O O . THR A 1 90 ? 4.248 20.518 -13.162 1.00 43.25 90 THR A O 1
ATOM 699 N N . GLN A 1 91 ? 4.821 22.142 -11.679 1.00 42.72 91 GLN A N 1
ATOM 700 C CA . GLN A 1 91 ? 3.549 22.386 -10.974 1.00 42.72 91 GLN A CA 1
ATOM 701 C C . GLN A 1 91 ? 3.275 21.626 -9.663 1.00 42.72 91 GLN A C 1
ATOM 703 O O . GLN A 1 91 ? 2.148 21.653 -9.185 1.00 42.72 91 GLN A O 1
ATOM 708 N N . GLY A 1 92 ? 4.281 21.041 -9.006 1.00 47.72 92 GLY A N 1
ATOM 709 C CA . GLY A 1 92 ? 4.119 20.548 -7.626 1.00 47.72 92 GLY A CA 1
ATOM 710 C C . GLY A 1 92 ? 3.213 19.318 -7.469 1.00 47.72 92 GLY A C 1
ATOM 711 O O . GLY A 1 92 ? 2.922 18.918 -6.344 1.00 47.72 92 GLY A O 1
ATOM 712 N N . GLU A 1 93 ? 2.797 18.700 -8.574 1.00 53.03 93 GLU A N 1
ATOM 713 C CA . GLU A 1 93 ? 2.112 17.411 -8.577 1.00 53.03 93 GLU A CA 1
ATOM 714 C C . GLU A 1 93 ? 3.138 16.284 -8.699 1.00 53.03 93 GLU A C 1
ATOM 716 O O . GLU A 1 93 ? 3.903 16.198 -9.662 1.00 53.03 93 GLU A O 1
ATOM 721 N N . ILE A 1 94 ? 3.159 15.413 -7.693 1.00 61.62 94 ILE A N 1
ATOM 722 C CA . ILE A 1 94 ? 4.009 14.227 -7.668 1.00 61.62 94 ILE A CA 1
ATOM 723 C C . ILE A 1 94 ? 3.458 13.222 -8.687 1.00 61.62 94 ILE A C 1
ATOM 725 O O . ILE A 1 94 ? 2.417 12.604 -8.467 1.00 61.62 94 ILE A O 1
ATOM 729 N N . ASN A 1 95 ? 4.171 13.039 -9.799 1.00 67.19 95 ASN A N 1
ATOM 730 C CA . ASN A 1 95 ? 3.817 12.067 -10.830 1.00 67.19 95 ASN A CA 1
ATOM 731 C C . ASN A 1 95 ? 4.563 10.749 -10.599 1.00 67.19 95 ASN A C 1
ATOM 733 O O . ASN A 1 95 ? 5.647 10.517 -11.141 1.00 67.19 95 ASN A O 1
ATOM 737 N N . MET A 1 96 ? 3.958 9.878 -9.789 1.00 75.81 96 MET A N 1
ATOM 738 C CA . MET A 1 96 ? 4.399 8.496 -9.603 1.00 75.81 96 MET A CA 1
ATOM 739 C C . MET A 1 96 ? 3.362 7.509 -10.142 1.00 75.81 96 MET A C 1
ATOM 741 O O . MET A 1 96 ? 2.163 7.603 -9.860 1.00 75.81 96 MET A O 1
ATOM 745 N N . GLN A 1 97 ? 3.837 6.545 -10.925 1.00 82.75 97 GLN A N 1
ATOM 746 C CA . GLN A 1 97 ? 2.997 5.547 -11.578 1.00 82.75 97 GLN A CA 1
ATOM 747 C C . GLN A 1 97 ? 3.716 4.199 -11.644 1.00 82.75 97 GLN A C 1
ATOM 749 O O . GLN A 1 97 ? 4.931 4.124 -11.831 1.00 82.75 97 GLN A O 1
ATOM 754 N N . VAL A 1 98 ? 2.952 3.116 -11.516 1.00 83.19 98 VAL A N 1
ATOM 755 C CA . VAL A 1 98 ? 3.466 1.762 -11.752 1.00 83.19 98 VAL A CA 1
ATOM 756 C C . VAL A 1 98 ? 3.201 1.389 -13.199 1.00 83.19 98 VAL A C 1
ATOM 758 O O . VAL A 1 98 ? 2.051 1.382 -13.647 1.00 83.19 98 VAL A O 1
ATOM 7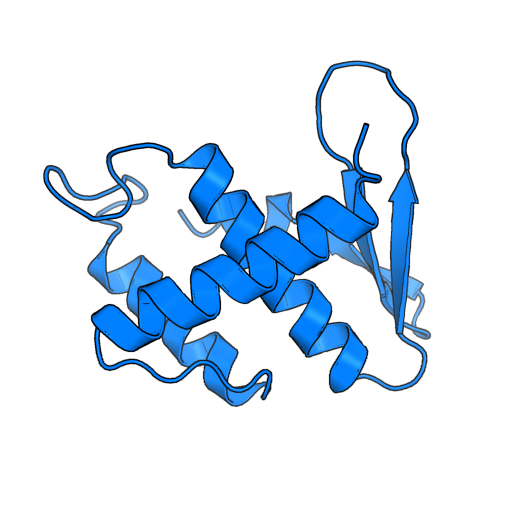61 N N . LYS A 1 99 ? 4.265 1.053 -13.924 1.00 84.62 99 LYS A N 1
ATOM 762 C CA . LYS A 1 99 ? 4.198 0.569 -15.298 1.00 84.62 99 LYS A CA 1
ATOM 763 C C . LYS A 1 99 ? 4.258 -0.943 -15.309 1.00 84.62 99 LYS A C 1
ATOM 765 O O . LYS A 1 99 ? 5.201 -1.536 -14.800 1.00 84.62 99 LYS A O 1
ATOM 770 N N . PHE A 1 100 ? 3.266 -1.577 -15.922 1.00 81.94 100 PHE A N 1
ATOM 771 C CA . PHE A 1 100 ? 3.258 -3.022 -16.126 1.00 81.94 100 PHE A CA 1
ATOM 772 C C . PHE A 1 100 ? 3.823 -3.379 -17.502 1.00 81.94 100 PHE A C 1
ATOM 774 O O . PHE A 1 100 ? 3.615 -2.651 -18.470 1.00 81.94 100 PHE A O 1
ATOM 781 N N . LYS A 1 101 ? 4.400 -4.580 -17.642 1.00 77.69 101 LYS A N 1
ATOM 782 C CA . LYS A 1 101 ? 4.820 -5.153 -18.940 1.00 77.69 101 LYS A CA 1
ATOM 783 C C . LYS A 1 101 ? 3.749 -5.101 -20.036 1.00 77.69 101 LYS A C 1
ATOM 785 O O . LYS A 1 101 ? 4.074 -5.015 -21.213 1.00 77.69 101 LYS A O 1
ATOM 790 N N . SER A 1 102 ? 2.472 -5.154 -19.648 1.00 73.81 102 SER A N 1
ATOM 791 C CA . SER A 1 102 ? 1.331 -5.025 -20.569 1.00 73.81 102 SER A CA 1
ATOM 792 C C . SER A 1 102 ? 1.128 -3.611 -21.140 1.00 73.81 102 SER A C 1
ATOM 794 O O . SER A 1 102 ? 0.224 -3.419 -21.945 1.00 73.81 102 SER A O 1
ATOM 796 N N . GLY A 1 103 ? 1.919 -2.621 -20.715 1.00 64.06 103 GLY A N 1
ATOM 797 C CA . GLY A 1 103 ? 1.771 -1.210 -21.082 1.00 64.06 103 GLY A CA 1
ATOM 798 C C . GLY A 1 103 ? 0.716 -0.454 -20.268 1.00 64.06 103 GLY A C 1
ATOM 799 O O . GLY A 1 103 ? 0.544 0.744 -20.463 1.00 64.06 103 GLY A O 1
ATOM 800 N N . ARG A 1 104 ? 0.011 -1.126 -19.346 1.00 70.12 104 ARG A N 1
ATOM 801 C CA . ARG A 1 104 ? -0.928 -0.475 -18.421 1.00 70.12 104 ARG 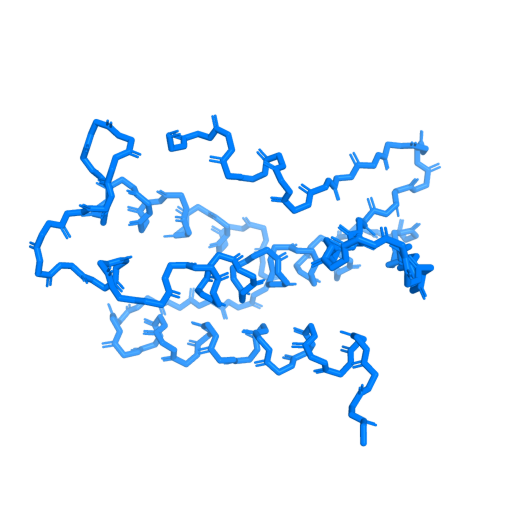A CA 1
ATOM 802 C C . ARG A 1 104 ? -0.172 0.329 -17.365 1.00 70.12 104 ARG A C 1
ATOM 804 O O . ARG A 1 104 ? 0.870 -0.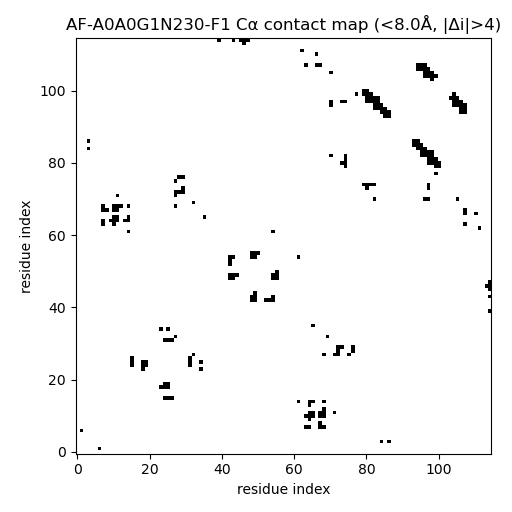118 -16.883 1.00 70.12 104 ARG A O 1
ATOM 811 N N . LEU A 1 105 ? -0.734 1.480 -17.008 1.00 65.81 105 LEU A N 1
ATOM 812 C CA . LEU A 1 105 ? -0.228 2.384 -15.980 1.00 65.81 105 LEU A CA 1
ATOM 813 C C . LEU A 1 105 ? -1.238 2.461 -14.835 1.00 65.81 105 LEU A C 1
ATOM 815 O O . LEU A 1 105 ? -2.441 2.541 -15.086 1.00 65.81 105 LEU A O 1
ATOM 819 N N . LEU A 1 106 ? -0.752 2.448 -13.596 1.00 66.44 106 LEU A N 1
ATOM 820 C CA . LEU A 1 106 ? -1.562 2.736 -12.414 1.00 66.44 106 LEU A CA 1
ATOM 821 C C . LEU A 1 106 ? -1.035 4.004 -11.745 1.00 66.44 106 LEU A C 1
ATOM 823 O O . LEU A 1 106 ? 0.108 4.036 -11.291 1.00 66.44 106 LEU A O 1
ATOM 827 N N . PHE A 1 107 ? -1.879 5.035 -11.716 1.00 60.75 107 PHE A N 1
ATOM 828 C CA . PHE A 1 107 ? -1.580 6.344 -11.139 1.00 60.75 107 PHE A CA 1
ATOM 829 C C . PHE A 1 107 ? -2.066 6.434 -9.694 1.00 60.75 107 PHE A C 1
ATOM 831 O O . PHE A 1 107 ? -3.150 5.941 -9.372 1.00 60.75 107 PHE A O 1
ATOM 838 N N . GLN A 1 108 ? -1.316 7.145 -8.847 1.00 56.50 108 GLN A N 1
ATOM 839 C CA . GLN A 1 108 ? -1.730 7.444 -7.471 1.00 56.50 108 GLN A CA 1
ATOM 840 C C . GLN A 1 108 ? -3.087 8.170 -7.414 1.00 56.50 108 GLN A C 1
ATOM 842 O O . GLN A 1 108 ? -3.913 7.854 -6.561 1.00 56.50 108 GLN A O 1
ATOM 847 N N . SER A 1 109 ? -3.364 9.088 -8.346 1.00 54.00 109 SER A N 1
ATOM 848 C CA . SER A 1 109 ? -4.647 9.807 -8.422 1.00 54.00 109 SER A CA 1
ATOM 849 C C . SER A 1 109 ? -5.849 8.889 -8.681 1.00 54.00 109 SER A C 1
ATOM 851 O O . SER A 1 109 ? -6.963 9.194 -8.260 1.00 54.00 109 SER A O 1
ATOM 853 N N . PHE A 1 110 ? -5.635 7.733 -9.316 1.00 46.53 110 PHE A N 1
ATOM 854 C CA . PHE A 1 110 ? -6.704 6.789 -9.641 1.00 46.53 110 PHE A CA 1
ATOM 855 C C . PHE A 1 110 ? -7.155 5.965 -8.428 1.00 46.53 110 PHE A C 1
ATOM 857 O O . PHE A 1 110 ? -8.319 5.586 -8.350 1.00 46.53 110 PHE A O 1
ATOM 864 N N . VAL A 1 111 ? -6.262 5.735 -7.457 1.00 50.88 111 VAL A N 1
ATOM 865 C CA . VAL A 1 111 ? -6.606 5.088 -6.175 1.00 50.88 111 VAL A CA 1
ATOM 866 C C . VAL A 1 111 ? -7.528 5.990 -5.340 1.00 50.88 111 VAL A C 1
ATOM 868 O O . VAL A 1 111 ? -8.347 5.498 -4.574 1.00 50.88 111 VAL A O 1
ATOM 871 N N . ILE A 1 112 ? -7.439 7.310 -5.532 1.00 48.44 112 ILE A N 1
ATOM 872 C CA . ILE A 1 112 ? -8.179 8.323 -4.767 1.00 48.44 112 ILE A CA 1
ATOM 873 C C . ILE A 1 112 ? -9.601 8.541 -5.319 1.00 48.44 112 ILE A C 1
ATOM 875 O O . ILE A 1 112 ? -10.481 8.931 -4.565 1.00 48.44 112 ILE A O 1
ATOM 879 N N . CYS A 1 113 ? -9.876 8.232 -6.594 1.00 41.50 113 CYS A N 1
ATOM 880 C CA . CYS A 1 113 ? -11.184 8.470 -7.240 1.00 41.50 113 CYS A CA 1
ATOM 881 C C . CYS A 1 113 ? -12.365 7.638 -6.695 1.00 41.50 113 CYS A C 1
ATOM 883 O O . CYS A 1 113 ? -13.453 7.689 -7.269 1.00 41.50 113 CYS A O 1
ATOM 885 N N . ARG A 1 114 ? -12.167 6.849 -5.631 1.00 40.53 114 ARG A N 1
ATOM 886 C CA . ARG A 1 114 ? -13.252 6.158 -4.918 1.00 40.53 114 ARG A CA 1
ATOM 887 C C . ARG A 1 114 ? -13.714 6.893 -3.649 1.00 40.53 114 ARG A C 1
ATOM 889 O O . ARG A 1 114 ? -14.665 6.426 -3.029 1.00 40.53 114 ARG A O 1
ATOM 896 N N . LEU A 1 115 ? -13.053 7.999 -3.286 1.00 43.12 115 LEU A N 1
ATOM 897 C CA . LEU A 1 115 ? -13.540 8.977 -2.312 1.00 43.12 115 LEU A CA 1
ATOM 898 C C . LEU A 1 115 ? -14.534 9.906 -3.015 1.00 43.12 115 LEU A C 1
ATOM 900 O O . LEU A 1 115 ? -14.112 10.653 -3.925 1.00 43.12 115 LEU A O 1
#

Nearest PDB structures (foldseek):
  4s3n-assembly1_A  TM=4.350E-01  e=2.825E+00  Homo sapiens

Solvent-accessible surface area (backbone atoms only — not comparable to full-atom values): 6622 Å² total; per-residue (Å²): 134,82,52,71,69,54,52,33,51,53,26,27,54,48,45,36,52,57,33,48,76,70,76,38,80,60,80,58,45,82,69,35,53,54,57,53,53,52,47,46,64,73,30,33,55,98,56,36,53,30,86,94,32,82,46,58,64,62,44,70,64,50,53,48,12,48,39,28,33,53,45,53,24,47,43,75,73,35,89,68,33,44,83,48,71,57,86,70,90,74,82,89,68,86,49,50,29,38,36,37,77,86,74,52,73,49,48,49,71,66,74,52,72,81,75

pLDDT: mean 77.69, std 13.67, range [40.53, 90.75]

Mean predicted aligned error: 7.79 Å

Sequence (115 aa):
MSTLLEDINQGSEWIVKAFAELNKSLDYSLDSLQEIDKFFDEEAENGQPKSGGVLEQGLGSKLFSIGAYVGQTLIKNCPGSEWEINDIETQGEINMQVKFKSGRLLFQSFVICRL

Foldseek 3Di:
DDDVLVLLVVLQVVVQVVVVVVVQHQPLAPVSVVVVVVLCVVQDDPLHGDVVGPCPPPVVSNLSSNLSNPLSSCPVVAPAKDWDWDPPPDDPDGWIWIAHPVRDIDTSVVVSVVD

Secondary structure (DSSP, 8-state):
---HHHHHHHHHHHHHHHHHHTT----SSTTHHHHHHHHHHHHEETTEEPTTSTTTSSHHHHHHHHHHHHHHHHHHHSTT-EEEEE---SSS--EEEEEPTTS-EEEHHHHHTT-

Radius of gyration: 14.16 Å; Cα contacts (8 Å, |Δi|>4): 128; chains: 1; bounding box: 37×32×37 Å

=== Feature glossary ===
Legend for the data blocks above and below:

— What the protein is —

The amino-acid sequence is the protein's primary structure: the linear order of residues from the N-terminus to the C-terminus, written in one-letter code. Everything else here — the 3D coordinates, the secondary structure, the domain annotations — is ultimately a consequence of this string.

Database cross-references. InterPro integrates a dozen domain/family signature databases into unified entries with residue-range hits. GO terms attach function/process/locat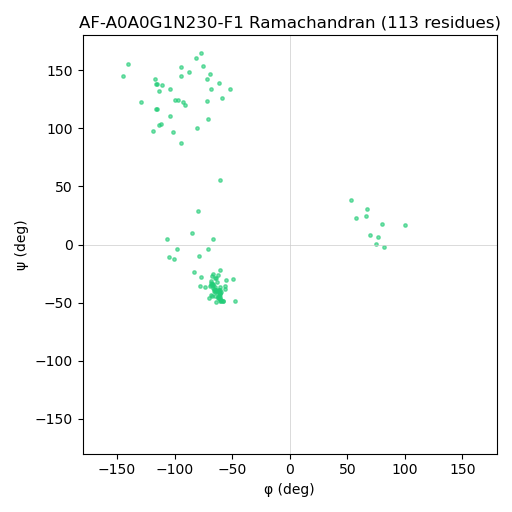ion labels with evidence codes. CATH codes position the fold in a four-level structural taxonomy. Organism is the NCBI-taxonomy species name.

— Where its atoms are —

The mmCIF block holds the 3D Cartesian coordinates of each backbone atom (N, Cα, C, O) in ångströms. mmCIF is the PDB's canonical archive format — a tagged-loop text representation of the atomic model.

The six renders are orthographic views along the three Cartesian axes in both directions. Representation (cartoon, sticks, or surface) and color scheme (sequence-rainbow or by-chain) vary across proteins so the training set covers all the common visualization conventions.

— Local backbone conformation —

Secondary structure is the local, repeating backbone conformation. DSSP classifies it into eight states by reading the hydrogen-bond network: three helix types (H, G, I), two β types (E, B), two non-regular types (T, S), and unstructured coil (-).

SS3 is a coarse helix/strand/coil call (letters a/b/c) made by the P-SEA algorithm from inter-Cα distances and dihedrals. It is less detailed than DSSP but needs only Cα positions.

Backbone dihedral angles. Every residue except chain termini has a φ (preceding-C → N → Cα → C) and a ψ (N → Cα → C → next-N). They are reported in degrees following the IUPAC sign convention. Secondary structure is essentially a statement about which (φ, ψ) basin each residue occupies.

— Global shape and packing —

The geometric summary reports three shape descriptors. Rg (radius of gyration) measures how spread out the Cα atoms are about their centre of mass; compact globular proteins have small Rg, elongated or unfolded ones large. Cα contacts (<8 Å, |i−j|>4) count long-range residue pairs in spatial proximity — high for tightly packed folds, near zero for rods or random coil. The bounding-box extents give the protein's footprint along x, y, z in Å.

Solvent accessibility: the surface area of each residue that a 1.4 Å water probe can touch, in Å². When only backbone atoms are present the absolute values are lower than full-atom SASA (side chains contribute most of the area) and are flagged as backbone-only.

Plot images: a contact map (which residues are close in 3D, as an N×N binary image), a Ramachandran scatter (backbone torsion angles, revealing secondary-structure composition at a glance), and — for AlphaFold structures — a PAE heatmap (pairwise prediction confidence).

— Structural neighborhood —

Foldseek's 3Di representation compresses backbone geometry into a per-residue letter drawn from a learned twenty-state alphabet. It captures the tertiary interaction pattern around each residue — which residues are packed against it in space, regardless of where they are in sequence.

Structural nearest neighbors (via Foldseek easy-search vs the PDB). Reported per hit: target PDB id, E-value, and alignment TM-score. A TM-score above ~0.5 is the conventional threshold for 'same fold'.

— Confidence and disorder —

pLDDT (predicted Local Distance Difference Test) is AlphaFold's per-residue confidence score, ranging from 0 to 100. Values above 90 indicate high confidence (typically well-packed cores); 70–90 is confident; 50–70 low confidence; below 50 usually means the region is disordered or the prediction is unreliable there. AlphaFold stores pLDDT in the mmCIF B-factor column.

For experimental (PDB) structures, the B-factor (temperature factor) quantifies the positional spread of each atom in the crystal — a combination of thermal vibration and static disorder — in units of Å². High B-factors mark flexible loops or poorly resolved regions; low B-factors mark the rigid, well-ordered core.

Predicted Aligned Error (PAE) is an AlphaFold confidence matrix: entry (i, j) is the expected error in the position of residue j, in ångströms, when the prediction is superimposed on the true structure at residue i. Low PAE within a block of residues means that block is internally rigid and well-predicted; high PAE between two blocks means their relative placement is uncertain even if each block individually is confident.